Protein AF-A0A951PU14-F1 (afdb_monomer_lite)

pLDDT: mean 72.55, std 22.15, range [35.09, 97.94]

Foldseek 3Di:
DDDDDDDPPPDDDPDDDDDPDDDPDDDDPDDPDCVVQAHPPPRDSQKDKDLDDPDQPPAWDFLDADPVGTDTFGWIKMARPPPGDIDIHGNDPVVVVVNVVPPDDDDDDPDDPPPPPDDDPDDDDDDDDDD

Sequence (131 aa):
MFVDSVSEILSRLCCTKSVKGIKASFLPQGSHQMKNGQCPKCSSHEVFCNTNRKFPSLNTITVGSGTSGDRYVPLDTYICGTCGYVESYVSRPSDLSYIKNEWTLLELPTSFTHSTEKHPVTANGAFSSEG

Structure (mmCIF, N/CA/C/O backbone):
data_AF-A0A951PU14-F1
#
_entry.id   AF-A0A951PU14-F1
#
loop_
_atom_site.group_PDB
_atom_site.id
_atom_site.type_symbol
_atom_site.label_atom_id
_atom_site.label_alt_id
_atom_site.label_comp_id
_atom_site.label_asym_id
_atom_site.label_entity_id
_atom_site.label_seq_id
_atom_site.pdbx_PDB_ins_code
_atom_site.Cartn_x
_atom_site.Cartn_y
_atom_site.Cartn_z
_atom_site.occupancy
_atom_site.B_iso_or_equiv
_atom_site.auth_seq_id
_atom_site.auth_comp_id
_atom_site.auth_asym_id
_atom_site.auth_atom_id
_atom_site.pdbx_PDB_model_num
ATOM 1 N N . MET A 1 1 ? 1.176 -35.208 34.386 1.00 35.09 1 MET A N 1
ATOM 2 C CA . MET A 1 1 ? 2.437 -34.750 35.011 1.00 35.09 1 MET A CA 1
ATOM 3 C C . MET A 1 1 ? 3.370 -34.418 33.860 1.00 35.09 1 MET A C 1
ATOM 5 O O . MET A 1 1 ? 3.669 -35.333 33.118 1.00 35.09 1 MET A O 1
ATOM 9 N N . PHE A 1 2 ? 3.754 -33.195 33.528 1.00 40.00 2 PHE A N 1
ATOM 10 C CA . PHE A 1 2 ? 3.665 -31.881 34.154 1.00 40.00 2 PHE A CA 1
ATOM 11 C C . PHE A 1 2 ? 3.462 -30.867 33.012 1.00 40.00 2 PHE A C 1
ATOM 13 O O . PHE A 1 2 ? 3.946 -31.078 31.902 1.00 40.00 2 PHE A O 1
ATOM 20 N N . VAL A 1 3 ? 2.677 -29.832 33.285 1.00 45.69 3 VAL A N 1
ATOM 21 C CA . VAL A 1 3 ? 2.468 -28.667 32.421 1.00 45.69 3 VAL A CA 1
ATOM 22 C C . VAL A 1 3 ? 3.617 -27.692 32.645 1.00 45.69 3 VAL A C 1
ATOM 24 O O . VAL A 1 3 ? 3.920 -27.434 33.796 1.00 45.69 3 VAL A O 1
ATOM 27 N N . ASP A 1 4 ? 4.206 -27.160 31.577 1.00 39.81 4 ASP A N 1
ATOM 28 C CA . ASP A 1 4 ? 5.096 -25.988 31.550 1.00 39.81 4 ASP A CA 1
ATOM 29 C C . ASP A 1 4 ? 5.144 -25.534 30.073 1.00 39.81 4 ASP A C 1
ATOM 31 O O . ASP A 1 4 ? 5.218 -26.371 29.180 1.00 39.81 4 ASP A O 1
ATOM 35 N N . SER A 1 5 ? 5.082 -24.273 29.660 1.00 39.94 5 SER A N 1
ATOM 36 C CA . SER A 1 5 ? 5.020 -23.004 30.365 1.00 39.94 5 SER A CA 1
ATOM 37 C C . SER A 1 5 ? 4.516 -21.968 29.350 1.00 39.94 5 SER A C 1
ATOM 39 O O . SER A 1 5 ? 5.147 -21.703 28.326 1.00 39.94 5 SER A O 1
ATOM 41 N N . VAL A 1 6 ? 3.336 -21.407 29.598 1.00 41.84 6 VAL A N 1
ATOM 42 C CA . VAL A 1 6 ? 2.802 -20.235 28.891 1.00 41.84 6 VAL A CA 1
ATOM 43 C C . VAL A 1 6 ? 3.441 -18.983 29.503 1.00 41.84 6 VAL A C 1
ATOM 45 O O . VAL A 1 6 ? 2.823 -18.330 30.338 1.00 41.84 6 VAL A O 1
ATOM 48 N N . SER A 1 7 ? 4.694 -18.652 29.158 1.00 45.31 7 SER A N 1
ATOM 49 C CA . SER A 1 7 ? 5.298 -17.393 29.645 1.00 45.31 7 SER A CA 1
ATOM 50 C C . SER A 1 7 ? 6.384 -16.727 28.782 1.00 45.31 7 SER A C 1
ATOM 52 O O . SER A 1 7 ? 7.049 -15.819 29.273 1.00 45.31 7 SER A O 1
ATOM 54 N N . GLU A 1 8 ? 6.535 -17.057 27.490 1.00 43.81 8 GLU A N 1
ATOM 55 C CA . GLU A 1 8 ? 7.624 -16.467 26.677 1.00 43.81 8 GLU A CA 1
ATOM 56 C C . GLU A 1 8 ? 7.236 -15.892 25.298 1.00 43.81 8 GLU A C 1
ATOM 58 O O . GLU A 1 8 ? 8.037 -15.875 24.369 1.00 43.81 8 GLU A O 1
ATOM 63 N N . ILE A 1 9 ? 6.027 -15.328 25.145 1.00 41.59 9 ILE A N 1
ATOM 64 C CA . ILE A 1 9 ? 5.674 -14.503 23.961 1.00 41.59 9 ILE A CA 1
ATOM 65 C C . ILE A 1 9 ? 4.988 -13.191 24.383 1.00 41.59 9 ILE A C 1
ATOM 67 O O . ILE A 1 9 ? 3.932 -12.811 23.892 1.00 41.59 9 ILE A O 1
ATOM 71 N N . LEU A 1 10 ? 5.603 -12.467 25.320 1.00 36.16 10 LEU A N 1
ATOM 72 C CA . LEU A 1 10 ? 5.265 -11.068 25.626 1.00 36.16 10 LEU A CA 1
ATOM 73 C C . LEU A 1 10 ? 6.492 -10.166 25.474 1.00 36.16 10 LEU A C 1
ATOM 75 O O . LEU A 1 10 ? 6.793 -9.326 26.317 1.00 36.16 10 LEU A O 1
ATOM 79 N N . SER A 1 11 ? 7.222 -10.336 24.373 1.00 41.09 11 SER A N 1
ATOM 80 C CA . SER A 1 11 ? 8.360 -9.478 24.063 1.00 41.09 11 SER A CA 1
ATOM 81 C C . SER A 1 11 ? 8.397 -9.138 22.579 1.00 41.09 11 SER A C 1
ATOM 83 O O . SER A 1 11 ? 9.103 -9.767 21.797 1.00 41.09 11 SER A O 1
ATOM 85 N N . ARG A 1 12 ? 7.609 -8.123 22.199 1.00 42.16 12 ARG A N 1
ATOM 86 C CA . ARG A 1 12 ? 8.074 -6.900 21.508 1.00 42.16 12 ARG A CA 1
ATOM 87 C C . ARG A 1 12 ? 6.871 -6.120 20.976 1.00 42.16 12 ARG A C 1
ATOM 89 O O . 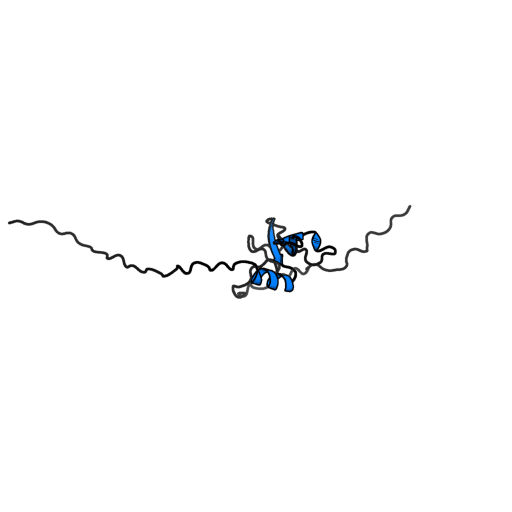ARG A 1 12 ? 6.234 -6.492 19.999 1.00 42.16 12 ARG A O 1
ATOM 96 N N . LEU A 1 13 ? 6.584 -5.042 21.700 1.00 46.41 13 LEU A N 1
ATOM 97 C CA . LEU A 1 13 ? 5.494 -4.093 21.539 1.00 46.41 13 LEU A CA 1
ATOM 98 C C . LEU A 1 13 ? 5.226 -3.712 20.075 1.00 46.41 13 LEU A C 1
ATOM 100 O O . LEU A 1 13 ? 5.970 -2.931 19.484 1.00 46.41 13 LEU A O 1
ATOM 104 N N . CYS A 1 14 ? 4.090 -4.155 19.543 1.00 40.66 14 CYS A N 1
ATOM 105 C CA . CYS A 1 14 ? 3.392 -3.402 18.513 1.00 40.66 14 CYS A CA 1
ATOM 106 C C . CYS A 1 14 ? 2.434 -2.443 19.235 1.00 40.66 14 CYS A C 1
ATOM 108 O O . CYS A 1 14 ? 1.374 -2.842 19.698 1.00 40.66 14 CYS A O 1
ATOM 110 N N . CYS A 1 15 ? 2.890 -1.201 19.415 1.00 44.81 15 CYS A N 1
ATOM 111 C CA . CYS A 1 15 ? 2.077 -0.014 19.696 1.00 44.81 15 CYS A CA 1
ATOM 112 C C . CYS A 1 15 ? 0.962 -0.150 20.760 1.00 44.81 15 CYS A C 1
ATOM 114 O O . CYS A 1 15 ? -0.224 -0.127 20.452 1.00 44.81 15 CYS A O 1
ATOM 116 N N . THR A 1 16 ? 1.323 -0.178 22.047 1.00 53.75 16 THR A N 1
ATOM 117 C CA . THR A 1 16 ? 0.349 0.056 23.128 1.00 53.75 16 THR A CA 1
ATOM 118 C C . THR A 1 16 ? 0.809 1.178 24.048 1.00 53.75 16 THR A C 1
ATOM 120 O O . THR A 1 16 ? 1.594 0.928 24.959 1.00 53.75 16 THR A O 1
ATOM 123 N N . LYS A 1 17 ? 0.264 2.388 23.861 1.00 39.31 17 LYS A N 1
ATOM 124 C CA . LYS A 1 17 ? -0.148 3.278 24.962 1.00 39.31 17 LYS A CA 1
ATOM 125 C C . LYS A 1 17 ? -1.361 4.106 24.529 1.00 39.31 17 LYS A C 1
ATOM 127 O O . LYS A 1 17 ? -1.250 5.056 23.766 1.00 39.31 17 LYS A O 1
ATOM 132 N N . SER A 1 18 ? -2.515 3.724 25.070 1.00 46.59 18 SER A N 1
ATOM 133 C CA . SER A 1 18 ? -3.726 4.539 25.159 1.00 46.59 18 SER A CA 1
ATOM 134 C C . SER A 1 18 ? -3.410 5.832 25.915 1.00 46.59 18 SER A C 1
ATOM 136 O O . SER A 1 18 ? -3.138 5.784 27.116 1.00 46.59 18 SER A O 1
ATOM 138 N N . VAL A 1 19 ? -3.466 6.982 25.242 1.00 49.72 19 VAL A N 1
ATOM 139 C CA . VAL A 1 19 ? -3.337 8.296 25.887 1.00 49.72 19 VAL A CA 1
ATOM 140 C C . VAL A 1 19 ? -4.736 8.880 26.069 1.00 49.72 19 VAL A C 1
ATOM 142 O O . VAL A 1 19 ? -5.390 9.282 25.110 1.00 49.72 19 VAL A O 1
ATOM 145 N N . LYS A 1 20 ? -5.217 8.904 27.317 1.00 48.72 20 LYS A N 1
ATOM 146 C CA . LYS A 1 20 ? -6.383 9.706 27.700 1.00 48.72 20 LYS A CA 1
ATOM 147 C C . LYS A 1 20 ? -5.965 11.177 27.698 1.00 48.72 20 LYS A C 1
ATOM 149 O O . LYS A 1 20 ? -5.078 11.554 28.453 1.00 48.72 20 LYS A O 1
ATOM 154 N N . GLY A 1 21 ? -6.652 11.984 26.891 1.00 46.44 21 GLY A N 1
ATOM 155 C CA . GLY A 1 21 ? -6.666 13.441 27.007 1.00 46.44 21 GLY A CA 1
ATOM 156 C C . GLY A 1 21 ? -5.532 14.166 26.287 1.00 46.44 21 GLY A C 1
ATOM 157 O O . GLY A 1 21 ? -4.583 14.612 26.917 1.00 46.44 21 GLY A O 1
ATOM 158 N N . ILE A 1 22 ? -5.688 14.391 24.981 1.00 46.78 22 ILE A N 1
ATOM 159 C CA . ILE A 1 22 ? -5.040 15.515 24.297 1.00 46.78 22 ILE A CA 1
ATOM 160 C C . ILE A 1 22 ? -6.129 16.242 23.511 1.00 46.78 22 ILE A C 1
ATOM 162 O O . ILE A 1 22 ? -6.834 15.641 22.701 1.00 46.78 22 ILE A O 1
ATOM 166 N N . LYS A 1 23 ? -6.307 17.536 23.805 1.00 42.81 23 LYS A N 1
ATOM 167 C CA . LYS A 1 23 ? -7.129 18.444 23.000 1.00 42.81 23 LYS A CA 1
ATOM 168 C C . LYS A 1 23 ? -6.619 18.372 21.564 1.00 42.81 23 LYS A C 1
ATOM 170 O O . LYS A 1 23 ? -5.429 18.570 21.344 1.00 42.81 23 LYS A O 1
ATOM 175 N N . ALA A 1 24 ? -7.511 18.092 20.617 1.00 45.19 24 ALA A N 1
ATOM 176 C CA . ALA A 1 24 ? -7.205 18.066 19.194 1.00 45.19 24 ALA A CA 1
ATOM 177 C C . ALA A 1 24 ? -6.774 19.466 18.723 1.00 45.19 24 ALA A C 1
ATOM 179 O O . ALA A 1 24 ? -7.587 20.271 18.276 1.00 45.19 24 ALA A O 1
ATOM 180 N N . SER A 1 25 ? -5.490 19.783 18.868 1.00 41.66 25 SER A N 1
ATOM 181 C CA . SER A 1 25 ? -4.857 20.892 18.175 1.00 41.66 25 SER A CA 1
ATOM 182 C C . SER A 1 25 ? -4.539 20.424 16.762 1.00 41.66 25 SER A C 1
ATOM 184 O O . SER A 1 25 ? -3.692 19.554 16.572 1.00 41.66 25 SER A O 1
ATOM 186 N N . PHE A 1 26 ? -5.296 20.982 15.821 1.00 43.47 26 PHE A N 1
ATOM 187 C CA . PHE A 1 26 ? -5.064 21.080 14.380 1.00 43.47 26 PHE A CA 1
ATOM 188 C C . PHE A 1 26 ? -3.702 20.518 13.922 1.00 43.47 26 PHE A C 1
ATOM 190 O O . PHE A 1 26 ? -2.685 21.211 13.945 1.00 43.47 26 PHE A O 1
ATOM 197 N N . LEU A 1 27 ? -3.685 19.246 13.514 1.00 44.91 27 LEU A N 1
ATOM 198 C CA . LEU A 1 27 ? -2.571 18.703 12.743 1.00 44.91 27 LEU A CA 1
ATOM 199 C C . LEU A 1 27 ? -2.708 19.221 11.303 1.00 44.91 27 LEU A C 1
ATOM 201 O O . LEU A 1 27 ? -3.823 19.217 10.772 1.00 44.91 27 LEU A O 1
ATOM 205 N N . PRO A 1 28 ? -1.614 19.689 10.675 1.00 47.00 28 PRO A N 1
ATOM 206 C CA . PRO A 1 28 ? -1.649 20.187 9.309 1.00 47.00 28 PRO A CA 1
ATOM 207 C C . PRO A 1 28 ? -2.221 19.111 8.383 1.00 47.00 28 PRO A C 1
ATOM 209 O O . PRO A 1 28 ? -1.817 17.947 8.416 1.00 47.00 28 PRO A O 1
ATOM 212 N N . GLN A 1 29 ? -3.207 19.523 7.593 1.00 46.00 29 GLN A N 1
ATOM 213 C CA . GLN A 1 29 ? -3.928 18.708 6.623 1.00 46.00 29 GLN A CA 1
ATOM 214 C C . GLN A 1 29 ? -2.921 18.128 5.619 1.00 46.00 29 GLN A C 1
ATOM 216 O O . GLN A 1 29 ? -2.474 18.827 4.715 1.00 46.00 29 GLN A O 1
ATOM 221 N N . GLY A 1 30 ? -2.495 16.875 5.820 1.00 47.66 30 GLY A N 1
ATOM 222 C CA . GLY A 1 30 ? -1.439 16.308 4.977 1.00 47.66 30 GLY A CA 1
ATOM 223 C C . GLY A 1 30 ? -1.060 14.835 5.139 1.00 47.66 30 GLY A C 1
ATOM 224 O O . GLY A 1 30 ? -0.366 14.324 4.269 1.00 47.66 30 GLY A O 1
ATOM 225 N N . SER A 1 31 ? -1.488 14.090 6.167 1.00 53.00 31 SER A N 1
ATOM 226 C CA . SER A 1 31 ? -1.251 12.630 6.164 1.00 53.00 31 SER A CA 1
ATOM 227 C C . SER A 1 31 ? -2.243 11.834 7.017 1.00 53.00 31 SER A C 1
ATOM 229 O O . SER A 1 31 ? -1.903 11.251 8.045 1.00 53.00 31 SER A O 1
ATOM 231 N N . HIS A 1 32 ? -3.489 11.746 6.548 1.00 53.53 32 HIS A N 1
ATOM 232 C CA . HIS A 1 32 ? -4.426 10.696 6.967 1.00 53.53 32 HIS A CA 1
ATOM 233 C C . HIS A 1 32 ? -4.026 9.364 6.314 1.00 53.53 32 HIS A C 1
ATOM 235 O O . HIS A 1 32 ? -4.707 8.868 5.427 1.00 53.53 32 HIS A O 1
ATOM 241 N N . GLN A 1 33 ? -2.862 8.834 6.678 1.00 73.06 33 GLN A N 1
ATOM 242 C CA . GLN A 1 33 ? -2.382 7.541 6.195 1.00 73.06 33 GLN A CA 1
ATOM 243 C C . GLN A 1 33 ? -2.363 6.573 7.368 1.00 73.06 33 GLN A C 1
ATOM 245 O O . GLN A 1 33 ? -1.986 6.950 8.482 1.00 73.06 33 GLN A O 1
ATOM 250 N N . MET A 1 34 ? -2.690 5.306 7.122 1.00 92.38 34 MET A N 1
ATOM 251 C CA . MET A 1 34 ? -2.675 4.268 8.159 1.00 92.38 34 MET A CA 1
ATOM 252 C C . MET A 1 34 ? -1.285 4.079 8.789 1.00 92.38 34 MET A C 1
ATOM 254 O O . MET A 1 34 ? -1.172 3.534 9.885 1.00 92.38 34 MET A O 1
ATOM 258 N N . LYS A 1 35 ? -0.231 4.621 8.163 1.00 90.94 35 LYS A N 1
ATOM 259 C CA . LYS A 1 35 ? 1.121 4.760 8.727 1.00 90.94 35 LYS A CA 1
ATOM 260 C C . LYS A 1 35 ? 1.179 5.533 10.049 1.00 90.94 35 LYS A C 1
ATOM 262 O O . LYS A 1 35 ? 2.054 5.249 10.859 1.00 90.94 35 LYS A O 1
ATOM 267 N N . ASN A 1 36 ? 0.243 6.450 10.288 1.00 90.81 36 ASN A N 1
ATOM 268 C CA . ASN A 1 36 ? 0.126 7.206 11.539 1.00 90.81 36 ASN A CA 1
ATOM 269 C C . ASN A 1 36 ? -0.812 6.529 12.556 1.00 90.81 36 ASN A C 1
ATOM 271 O O . ASN A 1 36 ? -1.143 7.117 13.581 1.00 90.81 36 ASN A O 1
ATOM 275 N N . GLY A 1 37 ? -1.266 5.303 12.272 1.00 92.44 37 GLY A N 1
ATOM 276 C CA . GLY A 1 37 ? -2.135 4.533 13.159 1.00 92.44 37 GLY A CA 1
ATOM 277 C C . GLY A 1 37 ? -3.611 4.933 13.119 1.00 92.44 37 GLY A C 1
ATOM 278 O O . GLY A 1 37 ? -4.358 4.491 13.981 1.00 92.44 37 GLY A O 1
ATOM 279 N N . GLN A 1 38 ? -4.051 5.736 12.142 1.00 95.00 38 GLN A N 1
ATOM 280 C CA . GLN A 1 38 ? -5.456 6.125 11.983 1.00 95.00 38 GLN A CA 1
ATOM 281 C C . GLN A 1 38 ? -6.004 5.699 10.617 1.00 95.00 38 GLN A C 1
ATOM 283 O O . GLN A 1 38 ? -5.397 5.954 9.578 1.00 95.00 38 GLN A O 1
ATOM 288 N N . CYS A 1 39 ? -7.176 5.064 10.610 1.00 95.50 39 CYS A N 1
ATOM 289 C CA . CYS A 1 39 ? -7.881 4.698 9.388 1.00 95.50 39 CYS A CA 1
ATOM 290 C C . CYS A 1 39 ? -8.508 5.940 8.725 1.00 95.50 39 CYS A C 1
ATOM 292 O O . CYS A 1 39 ? -9.340 6.588 9.360 1.00 95.50 39 CYS A O 1
ATOM 294 N N . PRO A 1 40 ? -8.226 6.241 7.443 1.00 94.38 40 PRO A N 1
ATOM 295 C CA . PRO A 1 40 ? -8.825 7.395 6.764 1.00 94.38 40 PRO A CA 1
ATOM 296 C C . PRO A 1 40 ? -10.315 7.210 6.446 1.00 94.38 40 PRO A C 1
ATOM 298 O O . PRO A 1 40 ? -11.014 8.185 6.193 1.00 94.38 40 PRO A O 1
ATOM 301 N N . LYS A 1 41 ? -10.817 5.966 6.459 1.00 94.62 41 LYS A N 1
ATOM 302 C CA . LYS A 1 41 ? -12.214 5.649 6.131 1.00 94.62 41 LYS A CA 1
ATOM 303 C C . LYS A 1 41 ? -13.171 5.837 7.310 1.00 94.62 41 LYS A C 1
ATOM 305 O O . LYS A 1 41 ? -14.288 6.297 7.117 1.00 94.62 41 LYS A O 1
ATOM 310 N N . CYS A 1 42 ? -12.766 5.429 8.514 1.00 95.31 42 CYS A N 1
ATOM 311 C CA . CYS A 1 42 ? -13.637 5.425 9.699 1.00 95.31 42 CYS A CA 1
ATOM 312 C C . CYS A 1 42 ? -13.039 6.136 10.919 1.00 95.31 42 CYS A C 1
ATOM 314 O O . CYS A 1 42 ? -13.639 6.115 11.990 1.00 95.31 42 CYS A O 1
ATOM 316 N N . SER A 1 43 ? -11.845 6.719 10.787 1.00 93.75 43 SER A N 1
ATOM 317 C CA . SER A 1 43 ? -11.110 7.409 11.858 1.00 93.75 43 SER A CA 1
ATOM 318 C C . SER A 1 43 ? -10.718 6.541 13.063 1.00 93.75 43 SER A C 1
ATOM 320 O O . SER A 1 43 ? -10.153 7.065 14.026 1.00 93.75 43 SER A O 1
ATOM 322 N N . SER A 1 44 ? -10.973 5.226 13.016 1.00 95.31 44 SER A N 1
ATOM 323 C CA . SER A 1 44 ? -10.531 4.272 14.037 1.00 95.31 44 SER A CA 1
ATOM 324 C C . SER A 1 44 ? -9.005 4.236 14.138 1.00 95.31 44 SER A C 1
ATOM 326 O O . SER A 1 44 ? -8.304 4.370 13.134 1.00 95.31 44 SER A O 1
ATOM 328 N N . HIS A 1 45 ? -8.511 4.013 15.356 1.00 95.25 45 HIS A N 1
ATOM 329 C CA . HIS A 1 45 ? -7.087 3.821 15.649 1.00 95.25 45 HIS A CA 1
ATOM 330 C C . HIS A 1 45 ? -6.696 2.339 15.744 1.00 95.25 45 HIS A C 1
ATOM 332 O O . HIS A 1 45 ? -5.555 1.998 16.047 1.00 95.25 45 HIS A O 1
ATOM 338 N N . GLU A 1 46 ? -7.645 1.438 15.492 1.00 96.88 46 GLU A N 1
ATOM 339 C CA . GLU A 1 46 ? -7.399 0.004 15.425 1.00 96.88 46 GLU A CA 1
ATOM 340 C C . GLU A 1 46 ? -6.805 -0.345 14.054 1.00 96.88 46 GLU A C 1
ATOM 342 O O . GLU A 1 46 ? -7.502 -0.767 13.126 1.00 96.88 46 GLU A O 1
ATOM 347 N N . VAL A 1 47 ? -5.508 -0.081 13.908 1.00 96.06 47 VAL A N 1
ATOM 348 C CA . VAL A 1 47 ? -4.743 -0.303 12.679 1.00 96.06 47 VAL A CA 1
ATOM 349 C C . VAL A 1 47 ? -3.640 -1.326 12.936 1.00 96.06 47 VAL A C 1
ATOM 351 O O . VAL A 1 47 ? -2.758 -1.115 13.765 1.00 96.06 47 VAL A O 1
ATOM 354 N N . PHE A 1 48 ? -3.666 -2.416 12.175 1.00 94.75 48 PHE A N 1
ATOM 355 C CA . PHE A 1 48 ? -2.647 -3.463 12.177 1.00 94.75 48 PHE A CA 1
ATOM 356 C C . PHE A 1 48 ? -1.737 -3.309 10.962 1.00 94.75 48 PHE A C 1
ATOM 358 O O . PHE A 1 48 ? -2.207 -2.954 9.883 1.00 94.75 48 PHE A O 1
ATOM 365 N N . CYS A 1 49 ? -0.446 -3.605 11.109 1.00 92.56 49 CYS A N 1
ATOM 366 C CA . CYS A 1 49 ? 0.503 -3.615 10.000 1.00 92.56 49 CYS A CA 1
ATOM 367 C C . CYS A 1 49 ? 1.353 -4.885 10.007 1.00 92.56 49 CYS A C 1
ATOM 369 O O . CYS A 1 49 ? 1.535 -5.537 11.034 1.00 92.56 49 CYS A O 1
ATOM 371 N N . ASN A 1 50 ? 1.887 -5.238 8.844 1.00 89.44 50 ASN A N 1
ATOM 372 C CA . ASN A 1 50 ? 2.716 -6.426 8.661 1.00 89.44 50 ASN A CA 1
ATOM 373 C C . ASN A 1 50 ? 4.112 -6.067 8.122 1.00 89.44 50 ASN A C 1
ATOM 375 O O . ASN A 1 50 ? 4.609 -6.747 7.231 1.00 89.44 50 ASN A O 1
ATOM 379 N N . THR A 1 51 ? 4.735 -5.004 8.640 1.00 83.00 51 THR A N 1
ATOM 380 C CA . THR A 1 51 ? 6.037 -4.478 8.173 1.00 83.00 51 THR A CA 1
ATOM 381 C C . THR A 1 51 ? 7.244 -5.340 8.579 1.00 83.00 51 THR A C 1
ATOM 383 O O . THR A 1 51 ? 8.275 -5.312 7.916 1.00 83.00 51 THR A O 1
ATOM 386 N N . ASN A 1 52 ? 7.142 -6.149 9.641 1.00 76.62 52 ASN A N 1
ATOM 387 C CA . ASN A 1 52 ? 8.250 -6.965 10.158 1.00 76.62 52 ASN A CA 1
ATOM 388 C C . ASN A 1 52 ? 8.101 -8.456 9.796 1.00 76.62 52 ASN A C 1
ATOM 390 O O . ASN A 1 52 ? 7.862 -9.302 10.661 1.00 76.62 52 ASN A O 1
ATOM 394 N N . ARG A 1 53 ? 8.174 -8.791 8.501 1.00 73.75 53 ARG A N 1
ATOM 395 C CA . ARG A 1 53 ? 8.009 -10.181 8.032 1.00 73.75 53 ARG A CA 1
ATOM 396 C C . ARG A 1 53 ? 9.331 -10.920 7.932 1.00 73.75 53 ARG A C 1
ATOM 398 O O . ARG A 1 53 ? 10.288 -10.428 7.347 1.00 73.75 53 ARG A O 1
ATOM 405 N N . LYS A 1 54 ? 9.308 -12.185 8.361 1.00 74.06 54 LYS A N 1
ATOM 406 C CA . LYS A 1 54 ? 10.390 -13.151 8.118 1.00 74.06 54 LYS A CA 1
ATOM 407 C C . LYS A 1 54 ? 10.504 -13.555 6.638 1.00 74.06 54 LYS A C 1
ATOM 409 O O . LYS A 1 54 ? 11.594 -13.882 6.186 1.00 74.06 54 LYS A O 1
ATOM 414 N N . PHE A 1 55 ? 9.397 -13.497 5.887 1.00 74.94 55 PHE A N 1
ATOM 415 C CA . PHE A 1 55 ? 9.325 -13.881 4.470 1.00 74.94 55 PHE A CA 1
ATOM 416 C C . PHE A 1 55 ? 8.624 -12.793 3.633 1.00 74.94 55 PHE A C 1
ATOM 418 O O . PHE A 1 55 ? 7.399 -12.809 3.497 1.00 74.94 55 PHE A O 1
ATOM 425 N N . PRO A 1 56 ? 9.374 -11.825 3.076 1.00 69.94 56 PRO A N 1
ATOM 426 C CA . PRO A 1 56 ? 8.808 -10.724 2.289 1.00 69.94 56 PRO A CA 1
ATOM 427 C C . PRO A 1 56 ? 8.094 -11.171 1.004 1.00 69.94 56 PRO A C 1
ATOM 429 O O . PRO A 1 56 ? 7.201 -10.476 0.530 1.00 69.94 56 PRO A O 1
ATOM 432 N N . SER A 1 57 ? 8.463 -12.335 0.461 1.00 69.69 57 SER A N 1
ATOM 433 C CA . SER A 1 57 ? 7.965 -12.878 -0.810 1.00 69.69 57 SER A CA 1
ATOM 434 C C . SER A 1 57 ? 6.475 -13.234 -0.821 1.00 69.69 57 SER A C 1
ATOM 436 O O . SER A 1 57 ? 5.900 -13.356 -1.896 1.00 69.69 57 SER A O 1
ATOM 438 N N . LEU A 1 58 ? 5.829 -13.371 0.341 1.00 79.56 58 LEU A N 1
ATOM 439 C CA . LEU A 1 58 ? 4.428 -13.807 0.437 1.00 79.56 58 LEU A CA 1
ATOM 440 C C . LEU A 1 58 ? 3.394 -12.688 0.234 1.00 79.56 58 LEU A C 1
ATOM 442 O O . LEU A 1 58 ? 2.201 -12.966 0.185 1.00 79.56 58 LEU A O 1
ATOM 446 N N . ASN A 1 59 ? 3.822 -11.431 0.131 1.00 89.38 59 ASN A N 1
ATOM 447 C CA . ASN A 1 59 ? 2.932 -10.312 -0.177 1.00 89.38 59 ASN A CA 1
ATOM 448 C C . ASN A 1 59 ? 3.690 -9.305 -1.042 1.00 89.38 59 ASN A C 1
ATOM 450 O O . ASN A 1 59 ? 4.415 -8.434 -0.548 1.00 89.38 59 ASN A O 1
ATOM 454 N N . THR A 1 60 ? 3.566 -9.522 -2.348 1.00 93.00 60 THR A N 1
ATOM 455 C CA . THR A 1 60 ? 4.271 -8.796 -3.398 1.00 93.00 60 THR A CA 1
ATOM 456 C C . THR A 1 60 ? 3.309 -8.400 -4.513 1.00 93.00 60 THR A C 1
ATOM 458 O O . THR A 1 60 ? 2.232 -8.980 -4.649 1.00 93.00 60 THR A O 1
ATOM 461 N N . ILE A 1 61 ? 3.714 -7.424 -5.321 1.00 94.25 61 ILE A N 1
ATOM 462 C CA . ILE A 1 61 ? 3.085 -7.105 -6.607 1.00 94.25 61 ILE A CA 1
ATOM 463 C C . ILE A 1 61 ? 4.080 -7.298 -7.740 1.00 94.25 61 ILE A C 1
ATOM 465 O O . ILE A 1 61 ? 5.278 -7.058 -7.570 1.00 94.25 61 ILE A O 1
ATOM 469 N N . THR A 1 62 ? 3.574 -7.688 -8.904 1.00 94.25 62 THR A N 1
ATOM 470 C CA . THR A 1 62 ? 4.348 -7.677 -10.143 1.00 94.25 62 THR A CA 1
ATOM 471 C C . THR A 1 62 ? 4.453 -6.243 -10.643 1.00 94.25 62 THR A C 1
ATOM 473 O O . THR A 1 62 ? 3.437 -5.581 -10.843 1.00 94.25 62 THR A O 1
ATOM 476 N N . VAL A 1 63 ? 5.676 -5.751 -10.832 1.00 94.12 63 VAL A N 1
ATOM 477 C CA . VAL A 1 63 ? 5.928 -4.380 -11.318 1.00 94.12 63 VAL A CA 1
ATOM 478 C C . VAL A 1 63 ? 6.539 -4.324 -12.708 1.00 94.12 63 VAL A C 1
ATOM 480 O O . VAL A 1 63 ? 6.672 -3.248 -13.276 1.00 94.12 63 VAL A O 1
ATOM 483 N N . GLY A 1 64 ? 6.925 -5.466 -13.257 1.00 90.81 64 GLY A N 1
ATOM 484 C CA . GLY A 1 64 ? 7.480 -5.562 -14.595 1.00 90.81 64 GLY A CA 1
ATOM 485 C C . GLY A 1 64 ? 7.543 -7.015 -15.028 1.00 90.81 64 GLY A C 1
ATOM 486 O O . GLY A 1 64 ? 7.619 -7.911 -14.186 1.00 90.81 64 GLY A O 1
ATOM 487 N N . SER A 1 65 ? 7.517 -7.229 -16.336 1.00 85.94 65 SER A N 1
ATOM 488 C CA . SER A 1 65 ? 7.723 -8.532 -16.958 1.00 85.94 65 SER A CA 1
ATOM 489 C C . SER A 1 65 ? 8.768 -8.354 -18.052 1.00 85.94 65 SER A C 1
ATOM 491 O O . SER A 1 65 ? 8.639 -7.464 -18.893 1.00 85.94 65 SER A O 1
ATOM 493 N N . GLY A 1 66 ? 9.852 -9.123 -17.981 1.00 78.25 66 GLY A N 1
ATOM 494 C CA . GLY A 1 66 ? 10.975 -9.034 -18.910 1.00 78.25 66 GLY A CA 1
ATOM 495 C C . GLY A 1 66 ? 11.368 -10.398 -19.464 1.00 78.25 66 GLY A C 1
ATOM 496 O O . GLY A 1 66 ? 10.854 -11.437 -19.055 1.00 78.25 66 GLY A O 1
ATOM 497 N N . THR A 1 67 ? 12.341 -10.410 -20.374 1.00 77.94 67 THR A N 1
ATOM 498 C CA . THR A 1 67 ? 12.867 -11.647 -20.981 1.00 77.94 67 THR A CA 1
ATOM 499 C C . THR A 1 67 ? 13.493 -12.606 -19.963 1.00 77.94 67 THR A C 1
ATOM 501 O O . THR A 1 67 ? 13.571 -13.804 -20.217 1.00 77.94 67 THR A O 1
ATOM 504 N N . SER A 1 68 ? 13.913 -12.096 -18.803 1.00 80.50 68 SER A N 1
ATOM 505 C CA . SER A 1 68 ? 14.463 -12.856 -17.676 1.00 80.50 68 SER A CA 1
ATOM 506 C C . SER A 1 68 ? 13.428 -13.226 -16.601 1.00 80.50 68 SER A C 1
ATOM 508 O O . SER A 1 68 ? 13.808 -13.760 -15.558 1.00 80.50 68 SER A O 1
ATOM 510 N N . GLY A 1 69 ? 12.137 -12.976 -16.846 1.00 88.12 69 GLY A N 1
ATOM 511 C CA . GLY A 1 69 ? 11.030 -13.286 -15.940 1.00 88.12 69 GLY A CA 1
ATOM 512 C C . GLY A 1 69 ? 10.373 -12.056 -15.311 1.00 88.12 69 GLY A C 1
ATOM 513 O O . GLY A 1 69 ? 10.706 -10.906 -15.613 1.00 88.12 69 GLY A O 1
ATOM 514 N N . ASP A 1 70 ? 9.413 -12.321 -14.426 1.00 91.69 70 ASP A N 1
ATOM 515 C CA . ASP A 1 70 ? 8.640 -11.287 -13.740 1.00 91.69 70 ASP A CA 1
ATOM 516 C C . ASP A 1 70 ? 9.404 -10.682 -12.558 1.00 91.69 70 ASP A C 1
ATOM 518 O O . ASP A 1 70 ? 10.064 -11.375 -11.775 1.00 91.69 70 ASP A O 1
ATOM 522 N N . ARG A 1 71 ? 9.266 -9.365 -12.392 1.00 91.62 71 ARG A N 1
ATOM 523 C CA . ARG A 1 71 ? 9.814 -8.624 -11.258 1.00 91.62 71 ARG A CA 1
ATOM 524 C C . ARG A 1 71 ? 8.741 -8.410 -10.199 1.00 91.62 71 ARG A C 1
ATOM 526 O O . ARG A 1 71 ? 7.745 -7.730 -10.440 1.00 91.62 71 ARG A O 1
ATOM 533 N N . TYR A 1 72 ? 9.020 -8.901 -8.995 1.00 92.38 72 TYR A N 1
ATOM 534 C CA . TYR A 1 72 ? 8.139 -8.788 -7.835 1.00 92.38 72 TYR A CA 1
ATOM 535 C C . TYR A 1 72 ? 8.684 -7.809 -6.795 1.00 92.38 72 TYR A C 1
ATOM 537 O O . TYR A 1 72 ? 9.886 -7.779 -6.510 1.00 92.38 72 TYR A O 1
ATOM 545 N N . VAL A 1 73 ? 7.786 -7.033 -6.194 1.00 92.88 73 VAL A N 1
ATOM 546 C CA . VAL A 1 73 ? 8.110 -6.010 -5.194 1.00 92.88 73 VAL A CA 1
ATOM 547 C C . VAL A 1 73 ? 7.331 -6.279 -3.914 1.00 92.88 73 VAL A C 1
ATOM 549 O O . VAL A 1 73 ? 6.107 -6.384 -3.984 1.00 92.88 73 VAL A O 1
ATOM 552 N N . PRO A 1 74 ? 7.995 -6.389 -2.749 1.00 93.38 74 PRO A N 1
ATOM 553 C CA . PRO A 1 74 ? 7.305 -6.568 -1.480 1.00 93.38 74 PRO A CA 1
ATOM 554 C C . PRO A 1 74 ? 6.511 -5.317 -1.110 1.00 93.38 74 PRO A C 1
ATOM 556 O O . PRO A 1 74 ? 6.976 -4.185 -1.284 1.00 93.38 74 PRO A O 1
ATOM 559 N N . LEU A 1 75 ? 5.316 -5.549 -0.580 1.00 93.00 75 LEU A N 1
ATOM 560 C CA . LEU A 1 75 ? 4.452 -4.510 -0.038 1.00 93.00 75 LEU A CA 1
ATOM 561 C C . LEU A 1 75 ? 4.425 -4.578 1.480 1.00 93.00 75 LEU A C 1
ATOM 563 O O . LEU A 1 75 ? 4.529 -5.673 2.012 1.00 93.00 75 LEU A O 1
ATOM 567 N N . ASP A 1 76 ? 4.194 -3.457 2.152 1.00 92.12 76 ASP A N 1
ATOM 568 C CA . ASP A 1 76 ? 3.748 -3.316 3.534 1.00 92.12 76 ASP A CA 1
ATOM 569 C C . ASP A 1 76 ? 2.253 -3.026 3.519 1.00 92.12 76 ASP A C 1
ATOM 571 O O . ASP A 1 76 ? 1.808 -2.079 2.875 1.00 92.12 76 ASP A O 1
ATOM 575 N N . THR A 1 77 ? 1.473 -3.822 4.236 1.00 93.31 77 THR A N 1
ATOM 576 C CA . THR A 1 77 ? 0.016 -3.730 4.256 1.00 93.31 77 THR A CA 1
ATOM 577 C C . THR A 1 77 ? -0.454 -3.309 5.639 1.00 93.31 77 THR A C 1
ATOM 579 O O . THR A 1 77 ? -0.002 -3.831 6.661 1.00 93.31 77 THR A O 1
ATOM 582 N N . TYR A 1 78 ? -1.384 -2.366 5.651 1.00 95.06 78 TYR A N 1
ATOM 583 C CA . TYR A 1 78 ? -2.046 -1.842 6.830 1.00 95.06 78 TYR A CA 1
ATOM 584 C C . TYR A 1 78 ? -3.531 -2.175 6.732 1.00 95.06 78 TYR A C 1
ATOM 586 O O . TYR A 1 78 ? -4.138 -1.946 5.689 1.00 95.06 78 TYR A O 1
ATOM 594 N N . ILE A 1 79 ? -4.117 -2.712 7.801 1.00 96.44 79 ILE A N 1
ATOM 595 C CA . ILE A 1 79 ? -5.518 -3.153 7.848 1.00 96.44 79 ILE A CA 1
ATOM 596 C C . ILE A 1 79 ? -6.208 -2.511 9.049 1.00 96.44 79 ILE A C 1
ATOM 598 O O . ILE A 1 79 ? -5.697 -2.556 10.167 1.00 96.44 79 ILE A O 1
ATOM 602 N N . CYS A 1 80 ? -7.378 -1.916 8.828 1.00 97.50 80 CYS A N 1
ATOM 603 C CA . CYS A 1 80 ? -8.227 -1.420 9.901 1.00 97.50 80 CYS A CA 1
ATOM 604 C C . CYS A 1 80 ? -9.037 -2.580 10.489 1.00 97.50 80 CYS A C 1
ATOM 606 O O . CYS A 1 80 ? -9.849 -3.173 9.778 1.00 97.50 80 CYS A O 1
ATOM 608 N N . GLY A 1 81 ? -8.864 -2.864 11.780 1.00 97.12 81 GLY A N 1
ATOM 609 C CA . GLY A 1 81 ? -9.616 -3.908 12.488 1.00 97.12 81 GLY A CA 1
ATOM 610 C C . GLY A 1 81 ? -11.113 -3.616 12.593 1.00 97.12 81 GLY A C 1
ATOM 611 O O . GLY A 1 81 ? -11.922 -4.535 12.597 1.00 97.12 81 GLY A O 1
ATOM 612 N N . THR A 1 82 ? -11.489 -2.336 12.582 1.00 97.94 82 THR A N 1
ATOM 613 C CA . THR A 1 82 ? -12.884 -1.920 12.765 1.00 97.94 82 THR A CA 1
ATOM 614 C C . THR A 1 82 ? -13.710 -1.983 11.478 1.00 97.94 82 THR A C 1
ATOM 616 O O . THR A 1 82 ? -14.856 -2.416 11.504 1.00 97.94 82 THR A O 1
ATOM 619 N N . CYS A 1 83 ? -13.168 -1.516 10.345 1.00 97.06 83 CYS A N 1
ATOM 620 C CA . CYS A 1 83 ? -13.936 -1.387 9.094 1.00 97.06 83 CYS A CA 1
ATOM 621 C C . CYS A 1 83 ? -13.380 -2.190 7.910 1.00 97.06 83 CYS A C 1
ATOM 623 O O . CYS A 1 83 ? -13.927 -2.107 6.809 1.00 97.06 83 CYS A O 1
ATOM 625 N N . GLY A 1 84 ? -12.273 -2.914 8.102 1.00 97.00 84 GLY A N 1
ATOM 626 C CA . GLY A 1 84 ? -11.647 -3.738 7.067 1.00 97.00 84 GLY A CA 1
ATOM 627 C C . GLY A 1 84 ? -10.965 -2.961 5.937 1.00 97.00 84 GLY A C 1
ATOM 628 O O . GLY A 1 84 ? -10.565 -3.567 4.951 1.00 97.00 84 GLY A O 1
ATOM 629 N N . TYR A 1 85 ? -10.833 -1.633 6.036 1.00 96.88 85 TYR A N 1
ATOM 630 C CA . TYR A 1 85 ? -10.099 -0.842 5.044 1.00 96.88 85 TYR A CA 1
ATOM 631 C C . TYR A 1 85 ? -8.613 -1.222 5.020 1.00 96.88 85 TYR A C 1
ATOM 633 O O . TYR A 1 85 ? -8.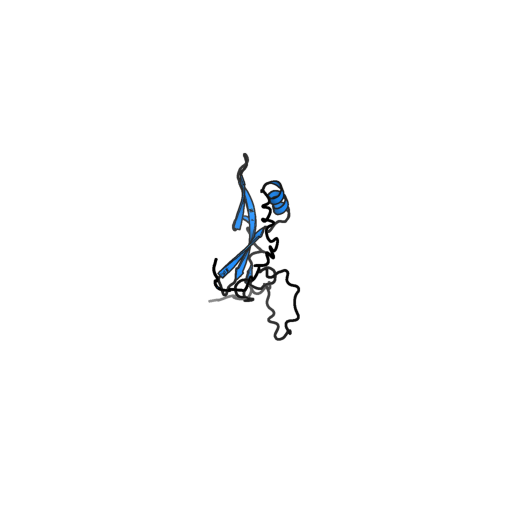020 -1.438 6.081 1.00 96.88 85 TYR A O 1
ATOM 641 N N . VAL A 1 86 ? -8.031 -1.282 3.820 1.00 95.69 86 VAL A N 1
ATOM 642 C CA . VAL A 1 86 ? -6.659 -1.744 3.589 1.00 95.69 86 VAL A CA 1
ATOM 643 C C . VAL A 1 86 ? -5.881 -0.726 2.764 1.00 95.69 86 VAL A C 1
ATOM 645 O O . VAL A 1 86 ? -6.351 -0.279 1.721 1.00 95.69 86 VAL A O 1
ATOM 648 N N . GLU A 1 87 ? -4.659 -0.428 3.193 1.00 95.06 87 GLU A N 1
ATOM 649 C CA . GLU A 1 87 ? -3.654 0.289 2.405 1.00 95.06 87 GLU A CA 1
ATOM 650 C C . GLU A 1 87 ? -2.431 -0.601 2.208 1.00 95.06 87 GLU A C 1
ATOM 652 O O . GLU A 1 87 ? -2.025 -1.312 3.127 1.00 95.06 87 GLU A O 1
ATOM 657 N N . SER A 1 88 ? -1.821 -0.553 1.024 1.00 93.56 88 SER A N 1
ATOM 658 C CA . SER A 1 88 ? -0.553 -1.234 0.759 1.00 93.56 88 SER A CA 1
ATOM 659 C C . SER A 1 88 ? 0.477 -0.280 0.164 1.00 93.56 88 SER A C 1
ATOM 661 O O . SER A 1 88 ? 0.158 0.544 -0.689 1.00 93.56 88 SER A O 1
ATOM 663 N N . TYR A 1 89 ? 1.719 -0.405 0.618 1.00 92.69 89 TYR A N 1
ATOM 664 C CA . TYR A 1 89 ? 2.836 0.473 0.286 1.00 92.69 89 TYR A CA 1
ATOM 665 C C . TYR A 1 89 ? 4.024 -0.353 -0.185 1.00 92.69 89 TYR A C 1
ATOM 667 O O . TYR A 1 89 ? 4.292 -1.395 0.388 1.00 92.69 89 TYR A O 1
ATOM 675 N N . VAL A 1 90 ? 4.788 0.109 -1.172 1.00 93.44 90 VAL A N 1
ATOM 676 C CA . VAL A 1 90 ? 6.061 -0.539 -1.534 1.00 93.44 90 VAL A CA 1
ATOM 677 C C . VAL A 1 90 ? 7.036 -0.458 -0.354 1.00 93.44 90 VAL A C 1
ATOM 679 O O . VAL A 1 90 ? 7.352 0.643 0.099 1.00 93.44 90 VAL A O 1
ATOM 682 N N . SER A 1 91 ? 7.521 -1.606 0.132 1.00 91.25 91 SER A N 1
ATOM 683 C CA . SER A 1 91 ? 8.363 -1.669 1.339 1.00 91.25 91 SER A CA 1
ATOM 684 C C . SER A 1 91 ? 9.787 -1.157 1.104 1.00 91.25 91 SER A C 1
ATOM 686 O O . SER A 1 91 ? 10.432 -0.651 2.020 1.00 91.25 91 SER A O 1
ATOM 688 N N . ARG A 1 92 ? 10.324 -1.321 -0.116 1.00 90.62 92 ARG A N 1
ATOM 689 C CA . ARG A 1 92 ? 11.731 -1.017 -0.434 1.00 90.62 92 ARG A CA 1
ATOM 690 C C . ARG A 1 92 ? 11.859 0.243 -1.296 1.00 90.62 92 ARG A C 1
ATOM 692 O O . ARG A 1 92 ? 11.362 0.252 -2.422 1.00 90.62 92 ARG A O 1
ATOM 699 N N . PRO A 1 93 ? 12.611 1.266 -0.850 1.00 89.94 93 PRO A N 1
ATOM 700 C CA . PRO A 1 93 ? 12.821 2.485 -1.633 1.00 89.94 93 PRO A CA 1
ATOM 701 C C . PRO A 1 93 ? 13.450 2.248 -3.012 1.00 89.94 93 PRO A C 1
ATOM 703 O O . PRO A 1 93 ? 13.114 2.947 -3.962 1.00 89.94 93 PRO A O 1
ATOM 706 N N . SER A 1 94 ? 14.324 1.245 -3.151 1.00 90.50 94 SER A N 1
ATOM 707 C CA . SER A 1 94 ? 14.967 0.912 -4.428 1.00 90.50 94 SER A CA 1
ATOM 708 C C . SER A 1 94 ? 13.979 0.459 -5.507 1.00 90.50 94 SER A C 1
ATOM 710 O O . SER A 1 94 ? 14.212 0.707 -6.687 1.00 90.50 94 SER A O 1
ATOM 712 N N . ASP A 1 95 ? 12.864 -0.168 -5.125 1.00 93.62 95 ASP A N 1
ATOM 713 C CA . ASP A 1 95 ? 11.841 -0.595 -6.081 1.00 93.62 95 ASP A CA 1
ATOM 714 C C . ASP A 1 95 ? 10.975 0.577 -6.562 1.00 93.62 95 ASP A C 1
ATOM 716 O O . ASP A 1 95 ? 10.492 0.553 -7.691 1.00 93.62 95 ASP A O 1
ATOM 720 N N . LEU A 1 96 ? 10.845 1.647 -5.767 1.00 94.69 96 LEU A N 1
ATOM 721 C CA . LEU A 1 96 ? 10.189 2.879 -6.218 1.00 94.69 96 LEU A CA 1
ATOM 722 C C . LEU A 1 96 ? 10.952 3.532 -7.371 1.00 94.69 96 LEU A C 1
ATOM 724 O O . LEU A 1 96 ? 10.327 4.070 -8.281 1.00 94.69 96 LEU A O 1
ATOM 728 N N . SER A 1 97 ? 12.287 3.482 -7.350 1.00 93.06 97 SER A N 1
ATOM 729 C CA . SER A 1 97 ? 13.106 3.987 -8.458 1.00 93.06 97 SER A CA 1
ATOM 730 C C . SER A 1 97 ? 12.844 3.212 -9.748 1.00 93.06 97 SER A C 1
ATOM 732 O O . SER A 1 97 ? 12.710 3.825 -10.798 1.00 93.06 97 SER A O 1
ATOM 734 N N . TYR A 1 98 ? 12.706 1.884 -9.666 1.00 91.88 98 TYR A N 1
ATOM 735 C CA . TYR A 1 98 ? 12.339 1.061 -10.820 1.00 91.88 98 TYR A CA 1
ATOM 736 C C . TYR A 1 98 ? 10.956 1.443 -11.361 1.00 91.88 98 TYR A C 1
ATOM 738 O O . TYR A 1 98 ? 10.824 1.742 -12.541 1.00 91.88 98 TYR A O 1
ATOM 746 N N . ILE A 1 99 ? 9.942 1.516 -10.492 1.00 94.12 99 ILE A N 1
ATOM 747 C CA . ILE A 1 99 ? 8.572 1.875 -10.894 1.00 94.12 99 ILE A CA 1
ATOM 748 C C . ILE A 1 99 ? 8.546 3.234 -11.603 1.00 94.12 99 ILE A C 1
ATOM 750 O O . ILE A 1 99 ? 7.917 3.364 -12.643 1.00 94.12 99 ILE A O 1
ATOM 754 N N . LYS A 1 100 ? 9.260 4.236 -11.080 1.00 94.00 100 LYS A N 1
ATOM 755 C CA . LYS A 1 100 ? 9.331 5.572 -11.697 1.00 94.00 100 LYS A CA 1
ATOM 756 C C . LYS A 1 100 ? 9.961 5.577 -13.089 1.00 94.00 100 LYS A C 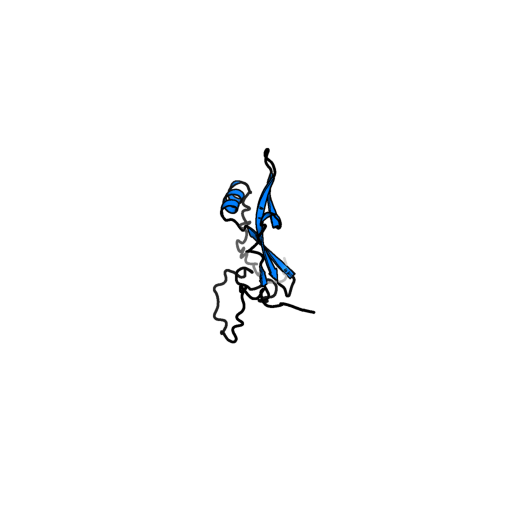1
ATOM 758 O O . LYS A 1 100 ? 9.632 6.454 -13.876 1.00 94.00 100 LYS A O 1
ATOM 763 N N . ASN A 1 101 ? 10.881 4.656 -13.357 1.00 92.25 101 ASN A N 1
ATOM 764 C CA . ASN A 1 101 ? 11.563 4.577 -14.644 1.00 92.25 101 ASN A CA 1
ATOM 765 C C . ASN A 1 101 ? 10.736 3.815 -15.685 1.00 92.25 101 ASN A C 1
ATOM 767 O O . ASN A 1 101 ? 10.791 4.151 -16.862 1.00 92.25 101 ASN A O 1
ATOM 771 N N . GLU A 1 102 ? 9.980 2.803 -15.257 1.00 91.31 102 GLU A N 1
ATOM 772 C CA . GLU A 1 102 ? 9.307 1.870 -16.168 1.00 91.31 102 GLU A CA 1
ATOM 773 C C . GLU A 1 102 ? 7.815 2.159 -16.359 1.00 91.31 102 GLU A C 1
ATOM 775 O O . GLU A 1 102 ? 7.246 1.818 -17.394 1.00 91.31 102 GLU A O 1
ATOM 780 N N . TRP A 1 103 ? 7.142 2.742 -15.364 1.00 93.44 103 TRP A N 1
ATOM 781 C CA . TRP A 1 103 ? 5.706 3.007 -15.437 1.00 93.44 103 TRP A CA 1
ATOM 782 C C . TRP A 1 103 ? 5.434 4.411 -15.964 1.00 93.44 103 TRP A C 1
ATOM 784 O O . TRP A 1 103 ? 6.097 5.380 -15.597 1.00 93.44 103 TRP A O 1
ATOM 794 N N . THR A 1 104 ? 4.392 4.541 -16.783 1.00 93.75 104 THR A N 1
ATOM 795 C CA . THR A 1 104 ? 3.915 5.846 -17.244 1.00 93.75 104 THR A CA 1
ATOM 796 C C . THR A 1 104 ? 3.308 6.628 -16.080 1.00 93.75 104 THR A C 1
ATOM 798 O O . THR A 1 104 ? 2.355 6.179 -15.441 1.00 93.75 104 THR A O 1
ATOM 801 N N . LEU A 1 105 ? 3.840 7.823 -15.823 1.00 93.50 105 LEU A N 1
ATOM 802 C CA . LEU A 1 105 ? 3.223 8.777 -14.908 1.00 93.50 105 LEU A CA 1
ATOM 803 C C . LEU A 1 105 ? 1.952 9.346 -15.552 1.00 93.50 105 LEU A C 1
ATOM 805 O O . LEU A 1 105 ? 2.000 9.870 -16.661 1.00 93.50 105 LEU A O 1
ATOM 809 N N . LEU A 1 106 ? 0.823 9.262 -14.850 1.00 91.44 106 LEU A N 1
ATOM 810 C CA . LEU A 1 106 ? -0.417 9.904 -15.281 1.00 91.44 106 LEU A CA 1
ATOM 811 C C . LEU A 1 106 ? -0.429 11.366 -14.821 1.00 91.44 106 LEU A C 1
ATOM 813 O O . LEU A 1 106 ? -0.363 11.639 -13.621 1.00 91.44 106 LEU A O 1
ATOM 817 N N . GLU A 1 107 ? -0.543 12.298 -15.765 1.00 88.44 107 GLU A N 1
ATOM 818 C CA . GLU A 1 107 ? -0.834 13.699 -15.462 1.00 88.44 107 GLU A CA 1
ATOM 819 C C . GLU A 1 107 ? -2.328 13.852 -15.158 1.00 88.44 107 GLU A C 1
ATOM 821 O O . GLU A 1 107 ? -3.186 13.356 -15.892 1.00 88.44 107 GLU A O 1
ATOM 826 N N . LEU A 1 108 ? -2.657 14.518 -14.049 1.00 81.81 108 LEU A N 1
ATOM 827 C CA . LEU A 1 108 ? -4.049 14.821 -13.732 1.00 81.81 108 LEU A CA 1
ATOM 828 C C . LEU A 1 108 ? -4.558 15.924 -14.672 1.00 81.81 108 LEU A C 1
ATOM 830 O O . LEU A 1 108 ? -3.829 16.889 -14.913 1.00 81.81 108 LEU A O 1
ATOM 834 N N . PRO A 1 109 ? -5.807 15.830 -15.166 1.00 73.56 109 PRO A N 1
ATOM 835 C CA . PRO A 1 109 ? -6.378 16.863 -16.014 1.00 73.56 109 PRO A CA 1
ATOM 836 C C . PRO A 1 109 ? -6.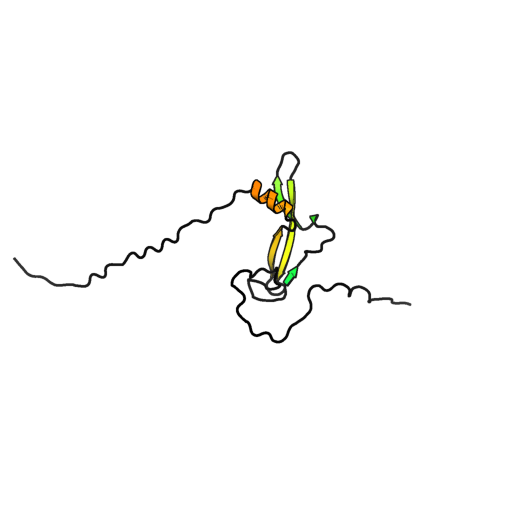428 18.196 -15.260 1.00 73.56 109 PRO A C 1
ATOM 838 O O . PRO A 1 109 ? -7.097 18.340 -14.234 1.00 73.56 109 PRO A O 1
ATOM 841 N N . THR A 1 110 ? -5.718 19.188 -15.786 1.00 65.81 110 THR A N 1
ATOM 842 C CA . THR A 1 110 ? -5.708 20.575 -15.314 1.00 65.81 110 THR A CA 1
ATOM 843 C C . THR A 1 110 ? -6.968 21.304 -15.781 1.00 65.81 110 THR A C 1
ATOM 845 O O . THR A 1 110 ? -6.903 22.254 -16.553 1.00 65.81 110 THR A O 1
ATOM 848 N N . SER A 1 111 ? -8.153 20.882 -15.336 1.00 63.88 111 SER A N 1
ATOM 849 C CA . SER A 1 111 ? -9.398 21.584 -15.678 1.00 63.88 111 SER A CA 1
ATOM 850 C C . SER A 1 111 ? -10.254 21.889 -14.454 1.00 63.88 111 SER A C 1
ATOM 852 O O . SER A 1 111 ? -11.272 21.251 -14.209 1.00 63.88 111 SER A O 1
ATOM 854 N N . PHE A 1 112 ? -9.856 22.937 -13.735 1.00 60.94 112 PHE A N 1
ATOM 855 C CA . PHE A 1 112 ? -10.781 23.800 -13.000 1.00 60.94 112 PHE A CA 1
ATOM 856 C C . PHE A 1 112 ? -10.399 25.268 -13.226 1.00 60.94 112 PHE A C 1
ATOM 858 O O . PHE A 1 112 ? -10.055 25.997 -12.299 1.00 60.94 112 PHE A O 1
ATOM 865 N N . THR A 1 113 ? -10.458 25.729 -14.477 1.00 51.84 113 THR A N 1
ATOM 866 C CA . THR A 1 113 ? -10.710 27.153 -14.716 1.00 51.84 113 THR A CA 1
ATOM 867 C C . THR A 1 113 ? -12.162 27.414 -14.353 1.00 51.84 113 THR A C 1
ATOM 869 O O . THR A 1 113 ? -13.085 26.956 -15.022 1.00 51.84 113 THR A O 1
ATOM 872 N N . HIS A 1 114 ? -12.341 28.113 -13.240 1.00 54.62 114 HIS A N 1
ATOM 873 C CA . HIS A 1 114 ? -13.601 28.674 -12.788 1.00 54.62 114 HIS A CA 1
ATOM 874 C C . HIS A 1 114 ? -14.136 29.607 -13.891 1.00 54.62 114 HIS A C 1
ATOM 876 O O . HIS A 1 114 ? -13.776 30.782 -13.945 1.00 54.62 114 HIS A O 1
ATOM 882 N N . SER A 1 115 ? -14.972 29.100 -14.800 1.00 46.25 115 SER A N 1
ATOM 883 C CA . SER A 1 115 ? -15.777 29.962 -15.665 1.00 46.25 115 SER A CA 1
ATOM 884 C C . SER A 1 115 ? -16.834 30.623 -14.792 1.00 46.25 115 SER A C 1
ATOM 886 O O . SER A 1 115 ? -17.935 30.112 -14.607 1.00 46.25 115 SER A O 1
ATOM 888 N N . THR A 1 116 ? -16.498 31.776 -14.221 1.00 53.97 116 THR A N 1
ATOM 889 C CA . THR A 1 116 ? -17.501 32.778 -13.867 1.00 53.97 116 THR A CA 1
ATOM 890 C C . THR A 1 116 ? -18.047 33.369 -15.161 1.00 53.97 116 THR A C 1
ATOM 892 O O . THR A 1 116 ? -17.713 34.496 -15.525 1.00 53.97 116 THR A O 1
ATOM 895 N N . GLU A 1 117 ? -18.872 32.613 -15.879 1.00 48.62 117 GLU A N 1
ATOM 896 C CA . GLU A 1 117 ? -19.751 33.212 -16.874 1.00 48.62 117 GLU A CA 1
ATOM 897 C C . GLU A 1 117 ? -20.974 33.742 -16.128 1.00 48.62 117 GLU A C 1
ATOM 899 O O . GLU A 1 117 ? -21.844 33.007 -15.661 1.00 48.62 117 GLU A O 1
ATOM 904 N N . LYS A 1 118 ? -20.964 35.063 -15.925 1.00 51.25 118 LYS A N 1
ATOM 905 C CA . LYS A 1 118 ? -22.121 35.837 -15.488 1.00 51.25 118 LYS A CA 1
ATOM 906 C C . LYS A 1 118 ? -23.292 35.502 -16.408 1.00 51.25 118 LYS A C 1
ATOM 908 O O . LYS A 1 118 ? -23.273 35.883 -17.573 1.00 51.25 118 LYS A O 1
ATOM 913 N N . HIS A 1 119 ? -24.342 34.899 -15.863 1.00 50.41 119 HIS A N 1
ATOM 914 C CA . HIS A 1 119 ? -25.667 35.022 -16.458 1.00 50.41 119 HIS A CA 1
ATOM 915 C C . HIS A 1 119 ? -26.035 36.515 -16.526 1.00 50.41 119 HIS A C 1
ATOM 917 O O . HIS A 1 119 ? -26.073 37.169 -15.477 1.00 50.41 119 HIS A O 1
ATOM 923 N N . PRO A 1 120 ? -26.325 37.086 -17.708 1.00 50.41 120 PRO A N 1
ATOM 924 C CA . PRO A 1 120 ? -27.024 38.354 -17.762 1.00 50.41 120 PRO A CA 1
ATOM 925 C C . PRO A 1 120 ? -28.466 38.118 -17.302 1.00 50.41 120 PRO A C 1
ATOM 927 O O . PRO A 1 120 ? -29.263 37.474 -17.979 1.00 50.41 120 PRO A O 1
ATOM 930 N N . VAL A 1 121 ? -28.801 38.650 -16.127 1.00 57.53 121 VAL A N 1
ATOM 931 C CA . VAL A 1 121 ? -30.190 38.948 -15.775 1.00 57.53 121 VAL A CA 1
ATOM 932 C C . VAL A 1 121 ? -30.621 40.087 -16.690 1.00 57.53 121 VAL A C 1
ATOM 934 O O . VAL A 1 121 ? -30.174 41.219 -16.517 1.00 57.53 121 VAL A O 1
ATOM 937 N N . THR A 1 122 ? -31.474 39.805 -17.669 1.00 50.97 122 THR A N 1
ATOM 938 C CA . THR A 1 122 ? -32.245 40.854 -18.341 1.00 50.97 122 THR A CA 1
ATOM 939 C C . THR A 1 122 ? -33.693 40.708 -17.916 1.00 50.97 122 THR A C 1
ATOM 941 O O . THR A 1 122 ? -34.464 39.923 -18.459 1.00 50.97 122 THR A O 1
ATOM 944 N N . ALA A 1 123 ? -34.034 41.459 -16.873 1.00 53.25 123 ALA A N 1
ATOM 945 C CA . ALA A 1 123 ? -35.401 41.852 -16.613 1.00 53.25 123 ALA A CA 1
ATOM 946 C C . ALA A 1 123 ? -35.812 42.873 -17.683 1.00 53.25 123 ALA A C 1
ATOM 948 O O . ALA A 1 123 ? -35.079 43.832 -17.923 1.00 53.25 123 ALA A O 1
ATOM 949 N N . ASN A 1 124 ? -36.957 42.651 -18.328 1.00 50.06 124 ASN A N 1
ATOM 950 C CA . ASN A 1 124 ? -38.098 43.576 -18.360 1.00 50.06 124 ASN A CA 1
ATOM 951 C C . ASN A 1 124 ? -38.970 43.316 -19.589 1.00 50.06 124 ASN A C 1
ATOM 953 O O . ASN A 1 124 ? -38.517 43.381 -20.729 1.00 50.06 124 ASN A O 1
ATOM 957 N N . GLY A 1 125 ? -40.247 43.051 -19.321 1.00 45.19 125 GLY A N 1
ATOM 958 C CA . GLY A 1 125 ? -41.307 43.164 -20.308 1.00 45.19 125 GLY A CA 1
ATOM 959 C C . GLY A 1 125 ? -41.751 44.614 -20.502 1.00 45.19 125 GLY A C 1
ATOM 960 O O . GLY A 1 125 ? -41.600 45.441 -19.607 1.00 45.19 125 GLY A O 1
ATOM 961 N N . ALA A 1 126 ? -42.316 44.878 -21.675 1.00 51.09 126 ALA A N 1
ATOM 962 C CA . ALA A 1 126 ? -43.353 45.865 -21.993 1.00 51.09 126 ALA A CA 1
ATOM 963 C C . ALA 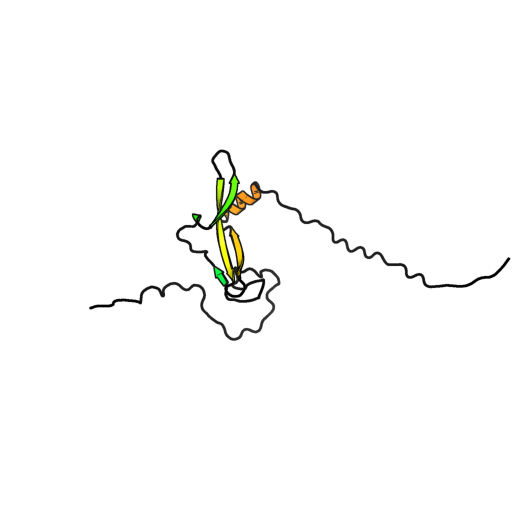A 1 126 ? -43.654 45.642 -23.487 1.00 51.09 126 ALA A C 1
ATOM 965 O O . ALA A 1 126 ? -42.746 45.687 -24.308 1.00 51.09 126 ALA A O 1
ATOM 966 N N . PHE A 1 127 ? -44.790 45.044 -23.839 1.00 46.41 127 PHE A N 1
ATOM 967 C CA . PHE A 1 127 ? -46.104 45.675 -24.006 1.00 46.41 127 PHE A CA 1
ATOM 968 C C . PHE A 1 127 ? -46.189 46.582 -25.246 1.00 46.41 127 PHE A C 1
ATOM 970 O O . PHE A 1 127 ? -45.387 47.486 -25.447 1.00 46.41 127 PHE A O 1
ATOM 977 N N . SER A 1 128 ? -47.192 46.256 -26.057 1.00 45.78 128 SER A N 1
ATOM 978 C CA . SER A 1 128 ? -47.573 46.750 -27.377 1.00 45.78 128 SER A CA 1
ATOM 979 C C . SER A 1 128 ? -47.796 48.261 -27.505 1.00 45.78 128 SER A C 1
ATOM 981 O O . SER A 1 128 ? -48.271 48.908 -26.576 1.00 45.78 128 SER A O 1
ATOM 983 N N . SER A 1 129 ? -47.583 48.787 -28.715 1.00 52.34 129 SER A N 1
ATOM 984 C CA . SER A 1 129 ? -48.515 49.660 -29.471 1.00 52.34 129 SER A CA 1
ATOM 985 C C . SER A 1 129 ? -47.882 49.983 -30.838 1.00 52.34 129 SER A C 1
ATOM 987 O O . SER A 1 129 ? -46.701 50.297 -30.901 1.00 52.34 129 SER A O 1
ATOM 989 N N . GLU A 1 130 ? -48.495 49.541 -31.940 1.00 47.12 130 GLU A N 1
ATOM 990 C CA . GLU A 1 130 ? -49.426 50.267 -32.837 1.00 47.12 130 GLU A CA 1
ATOM 991 C C . GLU A 1 130 ? -48.713 51.027 -33.971 1.00 47.12 130 GLU A C 1
ATOM 993 O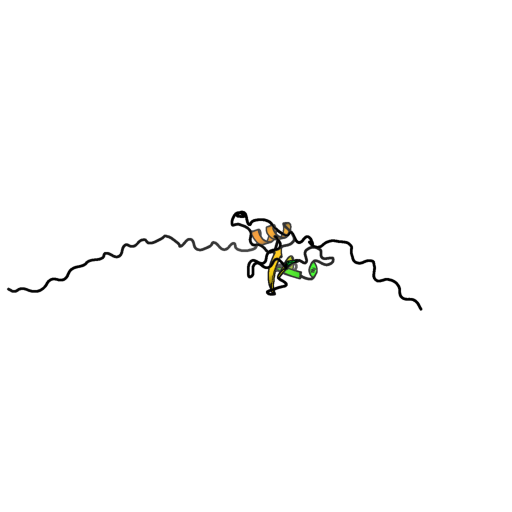 O . GLU A 1 130 ? -47.772 51.777 -33.720 1.00 47.12 130 GLU A O 1
ATOM 998 N N . GLY A 1 131 ? -49.200 50.841 -35.208 1.00 40.06 131 GLY A N 1
ATOM 999 C CA . GLY A 1 131 ? -48.834 51.624 -36.395 1.00 40.06 131 GLY A CA 1
ATOM 1000 C C . GLY A 1 131 ? -48.646 50.796 -37.652 1.00 40.06 131 GLY A C 1
ATOM 1001 O O . GLY A 1 131 ? -47.472 50.622 -38.038 1.00 40.06 131 GLY A O 1
#

Radius of gyration: 28.32 Å; chains: 1; bounding box: 64×86×71 Å

Secondary structure (DSSP, 8-state):
-------S---S-SS-------------SS---GGGT--TTT----EEE--S-S-GGGSEEEEEEETTEEEEEEEEEEEETTT--EEEEES-HHHHHHHHHHSPPPPPP----------------------

Organism: NCBI:txid450513